Protein AF-A0A8C1XW50-F1 (afdb_monomer)

pLDDT: mean 76.59, std 20.69, range [32.38, 96.94]

Solvent-accessible surface area (backbone atoms only — not comparable to full-atom values): 8092 Å² total; per-residue (Å²): 140,74,87,74,68,65,67,62,57,67,72,53,72,80,63,79,88,79,88,82,85,75,95,67,89,80,79,76,87,82,66,62,72,71,40,58,53,47,47,50,66,76,40,55,90,42,44,47,99,87,72,48,78,65,80,86,59,83,86,51,94,47,66,69,61,20,49,54,51,42,53,49,54,52,51,51,53,52,50,59,47,65,48,76,76,77,78,80,48,73,67,56,52,52,53,52,50,52,56,49,52,52,52,51,53,52,52,50,51,52,51,50,52,55,50,51,56,53,55,74,65,58,77,83,88,126

Nearest PDB structures (foldseek):
  7nql-assembly1_BL  TM=5.473E-01  e=1.065E-07  Homo sapiens
  8any-assembly1_p  TM=6.895E-01  e=2.729E-05  Homo sapiens
  4v1a-assembly1_u  TM=6.391E-01  e=1.504E-04  Sus scrofa
  7l20-assembly1_p  TM=6.662E-01  e=1.999E-04  Homo sapiens
  6gaw-assembly1_Bu  TM=6.290E-01  e=2.474E-04  Sus scrofa

Foldseek 3Di:
DDPPPPVVVVVPVVPDDDDDDDDDVPPPPPDPPQLLVLLCVVQVVQADPVRDGDDFADPDPDPVVRVVVSVVVVVVSSVVSVPPDPDDDPVRVVVVVVVVVVVVVVVVVVVVVVVVVVVVPDDDDD

Radius of gyration: 28.25 Å; Cα contacts (8 Å, |Δi|>4): 35; chains: 1; bounding box: 63×64×74 Å

Secondary structure (DSSP, 8-state):
--TTTTHHHHTSTTS---------------S-HHHHHHHHHHTGGGB-TTSPBP----S-S-HHHHHHHHHHHHHHHHHHHHSPPPPPPHHHHHHHHHHHHHHHHHHHHHHHHHHHHHHHTPPP--

Organism: Cyprinus carpio (NCBI:txid7962)

InterPro domains:
  IPR052104 Mitochondrial Release Factor mL62 [PTHR11075] (39-126)

Structure (mmCIF, N/CA/C/O backbone):
data_AF-A0A8C1XW50-F1
#
_entry.id   AF-A0A8C1XW50-F1
#
loop_
_atom_site.group_PDB
_atom_site.id
_atom_site.type_symbol
_atom_site.label_atom_id
_atom_site.label_alt_id
_atom_site.label_comp_id
_atom_site.label_asym_id
_atom_site.label_entity_id
_atom_site.label_seq_id
_atom_site.pdbx_PDB_ins_code
_atom_site.Cartn_x
_atom_site.Cartn_y
_atom_site.Cartn_z
_atom_site.occupancy
_atom_site.B_iso_or_equiv
_atom_site.auth_seq_id
_atom_site.auth_comp_id
_atom_site.auth_asym_id
_atom_site.auth_atom_id
_atom_site.pdbx_PDB_model_num
ATOM 1 N N . MET A 1 1 ? -22.396 34.422 -34.659 1.00 45.03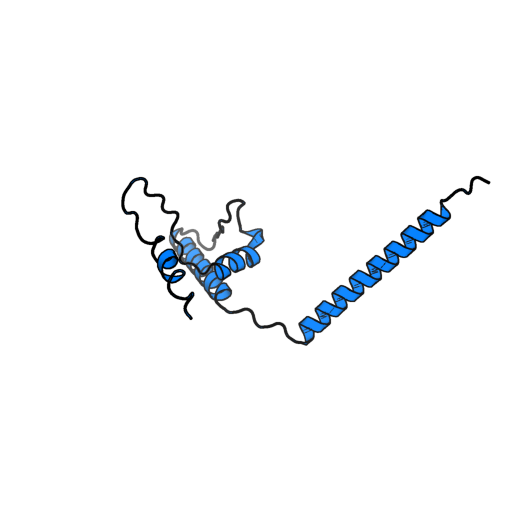 1 MET A N 1
ATOM 2 C CA . MET A 1 1 ? -23.056 35.204 -33.592 1.00 45.03 1 MET A CA 1
ATOM 3 C C . MET A 1 1 ? -24.523 34.793 -33.601 1.00 45.03 1 MET A C 1
ATOM 5 O O . MET A 1 1 ? -25.199 35.118 -34.558 1.00 45.03 1 MET A O 1
ATOM 9 N N . ASP A 1 2 ? -25.069 33.960 -32.725 1.00 41.12 2 ASP A N 1
ATOM 10 C CA . ASP A 1 2 ? -24.586 33.365 -31.482 1.00 41.12 2 ASP A CA 1
ATOM 11 C C . ASP A 1 2 ? -25.156 31.941 -31.366 1.00 41.12 2 ASP A C 1
ATOM 13 O O . ASP A 1 2 ? -26.332 31.748 -31.065 1.00 41.12 2 ASP A O 1
ATOM 17 N N . SER A 1 3 ? -24.294 30.934 -31.527 1.00 42.16 3 SER A N 1
ATOM 18 C CA . SER A 1 3 ? -24.571 29.523 -31.206 1.00 42.16 3 SER A CA 1
ATOM 19 C C . SER A 1 3 ? -24.627 29.255 -29.692 1.00 42.16 3 SER A C 1
ATOM 21 O O . SER A 1 3 ? -24.610 28.114 -29.256 1.00 42.16 3 SER A O 1
ATOM 23 N N . ARG A 1 4 ? -24.705 30.306 -28.867 1.00 54.53 4 ARG A N 1
ATOM 24 C CA . ARG A 1 4 ? -24.589 30.240 -27.402 1.00 54.53 4 ARG A CA 1
ATOM 25 C C . ARG A 1 4 ? -25.926 30.148 -26.659 1.00 54.53 4 ARG A C 1
ATOM 27 O O . ARG A 1 4 ? -25.948 30.215 -25.435 1.00 54.53 4 ARG A O 1
ATOM 34 N N . ARG A 1 5 ? -27.058 30.003 -27.366 1.00 47.97 5 ARG A N 1
ATOM 35 C CA . ARG A 1 5 ? -28.402 29.980 -26.743 1.00 47.97 5 ARG A CA 1
ATOM 36 C C . ARG A 1 5 ? -29.112 28.621 -26.770 1.00 47.97 5 ARG A C 1
ATOM 38 O O . ARG A 1 5 ? -30.074 28.451 -26.024 1.00 47.97 5 ARG A O 1
ATOM 45 N N . SER A 1 6 ? -28.647 27.655 -27.568 1.00 46.56 6 SER A N 1
ATOM 46 C CA . SER A 1 6 ? -29.174 26.278 -27.568 1.00 46.56 6 SER A CA 1
ATOM 47 C C . SER A 1 6 ? -28.498 25.386 -26.524 1.00 46.56 6 SER A C 1
ATOM 49 O O . SER A 1 6 ? -29.179 24.582 -25.898 1.00 46.56 6 SER A O 1
ATOM 51 N N . GLU A 1 7 ? -27.212 25.600 -26.232 1.00 48.91 7 GLU A N 1
ATOM 52 C CA . GLU A 1 7 ? -26.465 24.820 -25.226 1.00 48.91 7 GLU A CA 1
ATOM 53 C C . GLU A 1 7 ? -26.976 25.049 -23.787 1.00 48.91 7 GLU A C 1
ATOM 55 O O . GLU A 1 7 ? -26.865 24.184 -22.922 1.00 48.91 7 GLU A O 1
ATOM 60 N N . ALA A 1 8 ? -27.637 26.183 -23.529 1.00 52.38 8 ALA A N 1
ATOM 61 C CA . ALA A 1 8 ? -28.210 26.496 -22.219 1.00 52.38 8 ALA A CA 1
ATOM 62 C C . ALA A 1 8 ? -29.569 25.814 -21.943 1.00 52.38 8 ALA A C 1
ATOM 64 O O . ALA A 1 8 ? -30.009 25.791 -20.793 1.00 52.38 8 ALA A O 1
ATOM 65 N N . ARG A 1 9 ? -30.249 25.250 -22.957 1.00 46.06 9 ARG A N 1
ATOM 66 C CA . ARG A 1 9 ? -31.542 24.553 -22.770 1.00 46.06 9 ARG A CA 1
ATOM 67 C C . ARG A 1 9 ? -31.392 23.060 -22.467 1.00 46.06 9 ARG A C 1
ATOM 69 O O . ARG A 1 9 ? -32.252 22.516 -21.777 1.00 46.06 9 ARG A O 1
ATOM 76 N N . ASP A 1 10 ? -30.279 22.443 -22.855 1.00 49.34 10 ASP A N 1
ATOM 77 C CA . ASP A 1 10 ? -29.957 21.057 -22.475 1.00 49.34 10 ASP A CA 1
ATOM 78 C C . ASP A 1 10 ? -29.336 20.959 -21.070 1.00 49.34 10 ASP A C 1
ATOM 80 O O . ASP A 1 10 ? -29.433 19.928 -20.409 1.00 49.34 10 ASP A O 1
ATOM 84 N N . SER A 1 11 ? -28.826 22.074 -20.538 1.00 45.91 11 SER A N 1
ATOM 85 C CA . SER A 1 11 ? -28.325 22.189 -19.159 1.00 45.91 11 SER A CA 1
ATOM 86 C C . SER A 1 11 ? -29.433 22.162 -18.081 1.00 45.91 11 SER A C 1
ATOM 88 O O . SER A 1 11 ? -29.169 21.942 -16.899 1.00 45.91 11 SER A O 1
ATOM 90 N N . LEU A 1 12 ? -30.706 22.336 -18.463 1.00 50.84 12 LEU A N 1
ATOM 91 C CA . LEU A 1 12 ? -31.832 22.455 -17.521 1.00 50.84 12 LEU A CA 1
ATOM 92 C C . LEU A 1 12 ? -32.908 21.363 -17.646 1.00 50.84 12 LEU A C 1
ATOM 94 O O . LEU A 1 12 ? -33.781 21.303 -16.787 1.00 50.84 12 LEU A O 1
ATOM 98 N N . LYS A 1 13 ? -32.817 20.442 -18.619 1.00 45.75 13 LYS A N 1
ATOM 99 C CA . LYS A 1 13 ? -33.729 19.279 -18.739 1.00 45.75 13 LYS A CA 1
ATOM 100 C C . LYS A 1 13 ? -33.325 18.044 -17.924 1.00 45.75 13 LYS A C 1
ATOM 102 O O . LYS A 1 13 ? -34.081 17.083 -17.870 1.00 45.75 13 LYS A O 1
ATOM 107 N N . SER A 1 14 ? -32.176 18.076 -17.251 1.00 45.31 14 SER A N 1
ATOM 108 C CA . SER A 1 14 ? -31.800 17.056 -16.255 1.00 45.31 14 SER A CA 1
ATOM 109 C C . SER A 1 14 ? -32.350 17.373 -14.852 1.00 45.31 14 SER A C 1
ATOM 111 O O . SER A 1 14 ? -32.360 16.531 -13.956 1.00 45.31 14 SER A O 1
ATOM 113 N N . LYS A 1 15 ? -32.869 18.591 -14.643 1.00 51.41 15 LYS A N 1
ATOM 114 C CA . LYS A 1 15 ? -33.518 18.971 -13.389 1.00 51.41 15 LYS A CA 1
ATOM 115 C C . LYS A 1 15 ? -35.004 18.629 -13.454 1.00 51.41 15 LYS A C 1
ATOM 117 O O . LYS A 1 15 ? -35.755 19.236 -14.207 1.00 51.41 15 LYS A O 1
ATOM 122 N N . CYS A 1 16 ? -35.386 17.709 -12.577 1.00 38.50 16 CYS A N 1
ATOM 123 C CA . CYS A 1 16 ? -36.744 17.467 -12.103 1.00 38.50 16 CYS A CA 1
ATOM 124 C C . CYS A 1 16 ? -37.678 16.724 -13.066 1.00 38.50 16 CYS A C 1
ATOM 126 O O . CYS A 1 16 ? -38.474 17.327 -13.776 1.00 38.50 16 CYS A O 1
ATOM 128 N N . ASN A 1 17 ? -37.713 15.398 -12.919 1.00 37.59 17 ASN A N 1
ATOM 129 C CA . ASN A 1 17 ? -39.005 14.739 -12.762 1.00 37.59 17 ASN A CA 1
ATOM 130 C C . ASN A 1 17 ? -39.073 14.115 -11.368 1.00 37.59 17 ASN A C 1
ATOM 132 O O . ASN A 1 17 ? -38.298 13.233 -11.001 1.00 37.59 17 ASN A O 1
ATOM 136 N N . LEU A 1 18 ? -39.968 14.698 -10.582 1.00 46.09 18 LEU A N 1
ATOM 137 C CA . LEU A 1 18 ? -40.291 14.387 -9.205 1.00 46.09 18 LEU A CA 1
ATOM 138 C C . LEU A 1 18 ? -41.249 13.180 -9.174 1.00 46.09 18 LEU A C 1
ATOM 140 O O . LEU A 1 18 ? -42.123 13.072 -10.027 1.00 46.09 18 LEU A O 1
ATOM 144 N N . PHE A 1 19 ? -41.122 12.361 -8.126 1.00 39.69 19 PHE A N 1
ATOM 145 C CA . PHE A 1 19 ? -42.087 11.359 -7.643 1.00 39.69 19 PHE A CA 1
ATOM 146 C C . PHE A 1 19 ? -42.326 10.115 -8.516 1.00 39.69 19 PHE A C 1
ATOM 148 O O . PHE A 1 19 ? -43.225 10.052 -9.344 1.00 39.69 19 PHE A O 1
ATOM 155 N N . SER A 1 20 ? -41.703 8.993 -8.160 1.00 37.12 20 SER A N 1
ATOM 156 C CA . SER A 1 20 ? -42.161 8.136 -7.055 1.00 37.12 20 SER A CA 1
ATOM 157 C C . SER A 1 20 ? -41.517 6.746 -7.136 1.00 37.12 20 SER A C 1
ATOM 159 O O . SER A 1 20 ? -41.226 6.228 -8.208 1.00 37.12 20 SER A O 1
ATOM 161 N N . THR A 1 21 ? -41.394 6.133 -5.960 1.00 37.62 21 THR A N 1
ATOM 162 C CA . THR A 1 21 ? -41.175 4.703 -5.689 1.00 37.62 21 THR A CA 1
ATOM 163 C C . THR A 1 21 ? -39.738 4.181 -5.541 1.00 37.62 21 THR A C 1
ATOM 165 O O . THR A 1 21 ? -38.855 4.308 -6.380 1.00 37.62 21 THR A O 1
ATOM 168 N N . SER A 1 22 ? -39.579 3.520 -4.394 1.00 32.38 22 SER A N 1
ATOM 169 C CA . SER A 1 22 ? -38.417 2.823 -3.851 1.00 32.38 22 SER A CA 1
ATOM 170 C C . SER A 1 22 ? -37.237 3.706 -3.437 1.00 32.38 22 SER A C 1
ATOM 172 O O . SER A 1 22 ? -36.348 4.081 -4.194 1.00 32.38 22 SER A O 1
ATOM 174 N N . TYR A 1 23 ? -37.237 3.992 -2.139 1.00 43.34 23 TYR A N 1
ATOM 175 C CA . TYR A 1 23 ? -36.053 4.247 -1.339 1.00 43.34 23 TYR A CA 1
ATOM 176 C C . TYR A 1 23 ? -34.963 3.223 -1.710 1.00 43.34 23 TYR A C 1
ATOM 178 O O . TYR A 1 23 ? -34.999 2.074 -1.279 1.00 43.34 23 TYR A O 1
ATOM 186 N N . ASN A 1 24 ? -34.004 3.617 -2.542 1.00 41.03 24 ASN A N 1
ATOM 187 C CA . ASN A 1 24 ? -32.762 2.881 -2.724 1.00 41.03 24 ASN A CA 1
ATOM 188 C C . ASN A 1 24 ? -31.648 3.840 -2.330 1.00 41.03 24 ASN A C 1
ATOM 190 O O . ASN A 1 24 ? -31.279 4.750 -3.070 1.00 41.03 24 ASN A O 1
ATOM 194 N N . SER A 1 25 ? -31.182 3.669 -1.098 1.00 33.69 25 SER A N 1
ATOM 195 C CA . SER A 1 25 ? -30.235 4.520 -0.374 1.00 33.69 25 SER A CA 1
ATOM 196 C C . SER A 1 25 ? -28.805 4.477 -0.958 1.00 33.69 25 SER A C 1
ATOM 198 O O . SER A 1 25 ? -27.820 4.526 -0.234 1.00 33.69 25 SER A O 1
ATOM 200 N N . LYS A 1 26 ? -28.660 4.364 -2.286 1.00 37.09 26 LYS A N 1
ATOM 201 C CA . LYS A 1 26 ? -27.367 4.293 -2.991 1.00 37.09 26 LYS A CA 1
ATOM 202 C C . LYS A 1 26 ? -26.823 5.658 -3.421 1.00 37.09 26 LYS A C 1
ATOM 204 O O . LYS A 1 26 ? -25.792 5.727 -4.081 1.00 37.09 26 LYS A O 1
ATOM 209 N N . HIS A 1 27 ? -27.471 6.748 -3.018 1.00 36.34 27 HIS A N 1
ATOM 210 C CA . HIS A 1 27 ? -26.953 8.104 -3.186 1.00 36.34 27 HIS A CA 1
ATOM 211 C C . HIS A 1 27 ? -26.497 8.694 -1.852 1.00 36.34 27 HIS A C 1
ATOM 213 O O . HIS A 1 27 ? -27.023 9.693 -1.379 1.00 36.34 27 HIS A O 1
ATOM 219 N N . VAL A 1 28 ? -25.447 8.104 -1.283 1.00 43.88 28 VAL A N 1
ATOM 220 C CA . VAL A 1 28 ? -24.507 8.859 -0.446 1.00 43.88 28 VAL A CA 1
ATOM 221 C C . VAL A 1 28 ? -23.268 9.116 -1.299 1.00 43.88 28 VAL A C 1
ATOM 223 O O . VAL A 1 28 ? -22.201 8.553 -1.086 1.00 43.88 28 VAL A O 1
ATOM 226 N N . CYS A 1 29 ? -23.414 9.942 -2.337 1.00 37.06 29 CYS A N 1
ATOM 227 C CA . CYS A 1 29 ? -22.250 10.513 -3.006 1.00 37.06 29 CYS A CA 1
ATOM 228 C C . CYS A 1 29 ? -21.801 11.728 -2.189 1.00 37.06 29 CYS A C 1
ATOM 230 O O . CYS A 1 29 ? -22.159 12.854 -2.511 1.00 37.06 29 CYS A O 1
ATOM 232 N N . ASN A 1 30 ? -21.079 11.486 -1.094 1.00 46.94 30 ASN A N 1
ATOM 233 C CA . ASN A 1 30 ? -20.277 12.503 -0.409 1.00 46.94 30 ASN A CA 1
ATOM 234 C C . ASN A 1 30 ? -19.093 11.847 0.311 1.00 46.94 30 ASN A C 1
ATOM 236 O O . ASN A 1 30 ? -18.963 11.842 1.528 1.00 46.94 30 ASN A O 1
ATOM 240 N N . MET A 1 31 ? -18.209 11.271 -0.491 1.00 46.81 31 MET A N 1
ATOM 241 C CA . MET A 1 31 ? -16.819 11.022 -0.139 1.00 46.81 31 MET A CA 1
ATOM 242 C C . MET A 1 31 ? -16.073 11.210 -1.454 1.00 46.81 31 MET A C 1
ATOM 244 O O . MET A 1 31 ? -16.369 10.518 -2.423 1.00 46.81 31 MET A O 1
ATOM 248 N N . HIS A 1 32 ? -15.223 12.237 -1.537 1.00 53.56 32 HIS A N 1
ATOM 249 C CA . HIS A 1 32 ? -14.462 12.591 -2.738 1.00 53.56 32 HIS A CA 1
ATOM 250 C C . HIS A 1 32 ? -13.988 11.328 -3.477 1.00 53.56 32 HIS A C 1
ATOM 252 O O . HIS A 1 32 ? -13.238 10.539 -2.903 1.00 53.56 32 HIS A O 1
ATOM 258 N N . CYS A 1 33 ? -14.423 11.140 -4.729 1.00 56.91 33 CYS A N 1
ATOM 259 C CA . CYS A 1 33 ? -14.180 9.927 -5.524 1.00 56.91 33 CYS A CA 1
ATOM 260 C C . CYS A 1 33 ? -12.698 9.497 -5.515 1.00 56.91 33 CYS A C 1
ATOM 262 O O . CYS A 1 33 ? -12.390 8.314 -5.407 1.00 56.91 33 CYS A O 1
ATOM 264 N N . SER A 1 34 ? -11.776 10.465 -5.520 1.00 67.56 34 SER A N 1
ATOM 265 C CA . SER A 1 34 ? -10.326 10.232 -5.471 1.00 67.56 34 SER A CA 1
ATOM 266 C C . SER A 1 34 ? -9.835 9.627 -4.148 1.00 67.56 34 SER A C 1
ATOM 268 O O . SER A 1 34 ? -8.850 8.894 -4.122 1.00 67.56 34 SER A O 1
ATOM 270 N N . ARG A 1 35 ? -10.504 9.929 -3.031 1.00 74.81 35 ARG A N 1
ATOM 271 C CA . ARG A 1 35 ? -10.074 9.541 -1.680 1.00 74.81 35 ARG A CA 1
ATOM 272 C C . ARG A 1 35 ? -10.463 8.103 -1.349 1.00 74.81 35 ARG A C 1
ATOM 274 O O . ARG A 1 35 ? -9.678 7.379 -0.747 1.00 74.81 35 ARG A O 1
ATOM 281 N N . HIS A 1 36 ? -11.645 7.678 -1.795 1.00 76.94 36 HIS A N 1
ATOM 282 C CA . HIS A 1 36 ? -12.086 6.288 -1.678 1.00 76.94 36 HIS A CA 1
ATOM 283 C C . HIS A 1 36 ? -11.180 5.347 -2.482 1.00 76.94 36 HIS A C 1
ATOM 285 O O . HIS A 1 36 ? -10.711 4.340 -1.956 1.00 76.94 36 HIS A O 1
ATOM 291 N N . GLU A 1 37 ? -10.853 5.719 -3.723 1.00 78.12 37 GLU A N 1
ATOM 292 C CA . GLU A 1 37 ? -9.942 4.932 -4.552 1.00 78.12 37 GLU A CA 1
ATOM 293 C C . GLU A 1 37 ? -8.553 4.812 -3.908 1.00 78.12 37 GLU A C 1
ATOM 295 O O . GLU A 1 37 ? -8.001 3.714 -3.823 1.00 78.12 37 GLU A O 1
ATOM 300 N N . TYR A 1 38 ? -8.017 5.916 -3.378 1.00 82.56 38 TYR A N 1
ATOM 301 C CA . TYR A 1 38 ? -6.747 5.906 -2.658 1.00 82.56 38 TYR A CA 1
ATOM 302 C C . TYR A 1 38 ? -6.777 4.970 -1.441 1.00 82.56 38 TYR A C 1
ATOM 304 O O . TYR A 1 38 ? -5.876 4.146 -1.280 1.00 82.56 38 TYR A O 1
ATOM 312 N N . LEU A 1 39 ? -7.831 5.036 -0.621 1.00 83.69 39 LEU A N 1
ATOM 313 C CA . LEU A 1 39 ? -8.002 4.161 0.544 1.00 83.69 39 LEU A CA 1
ATOM 314 C C . LEU A 1 39 ? -7.997 2.680 0.153 1.00 83.69 39 LEU A C 1
ATOM 316 O O . LEU A 1 39 ? -7.288 1.886 0.778 1.00 83.69 39 LEU A O 1
ATOM 320 N N . CYS A 1 40 ? -8.724 2.315 -0.905 1.00 83.00 40 CYS A N 1
ATOM 321 C CA . CYS A 1 40 ? -8.742 0.951 -1.430 1.00 83.00 40 CYS A CA 1
ATOM 322 C C . CYS A 1 40 ? -7.378 0.527 -1.998 1.00 83.00 40 CYS A C 1
ATOM 324 O O . CYS A 1 40 ? -6.983 -0.630 -1.853 1.00 83.00 40 CYS A O 1
ATOM 326 N N . GLN A 1 41 ? -6.631 1.443 -2.623 1.00 82.94 41 GLN A N 1
ATOM 327 C CA . GLN A 1 41 ? -5.300 1.161 -3.164 1.00 82.94 41 GLN A CA 1
ATOM 328 C C . GLN A 1 41 ? -4.230 0.976 -2.080 1.00 82.94 41 GLN A C 1
ATOM 330 O O . GLN A 1 41 ? -3.347 0.134 -2.259 1.00 82.94 41 GLN A O 1
ATOM 335 N N . GLN A 1 42 ? -4.288 1.734 -0.982 1.00 84.94 42 GLN A N 1
ATOM 336 C CA . GLN A 1 42 ? -3.362 1.562 0.144 1.00 84.94 42 GLN A CA 1
ATOM 337 C C . GLN A 1 42 ? -3.687 0.294 0.945 1.00 84.94 42 GLN A C 1
ATOM 339 O O . GLN A 1 42 ? -2.787 -0.452 1.322 1.00 84.94 42 GLN A O 1
ATOM 344 N N . ASN A 1 43 ? -4.975 -0.009 1.137 1.00 85.06 43 ASN A N 1
ATOM 345 C CA . ASN A 1 43 ? -5.440 -1.104 1.993 1.00 85.06 43 ASN A CA 1
ATOM 346 C C . ASN A 1 43 ? -5.920 -2.341 1.216 1.00 85.06 43 ASN A C 1
ATOM 348 O O . ASN A 1 43 ? -6.858 -3.015 1.637 1.00 85.06 43 ASN A O 1
ATOM 352 N N . LYS A 1 44 ? -5.272 -2.687 0.096 1.00 82.69 44 LYS A N 1
ATOM 353 C CA . LYS A 1 44 ? -5.702 -3.786 -0.802 1.00 82.69 44 LYS A CA 1
ATOM 354 C C . LYS A 1 44 ? -5.911 -5.134 -0.109 1.00 82.69 44 LYS A C 1
ATOM 356 O O . LYS A 1 44 ? -6.725 -5.929 -0.561 1.00 82.69 44 LYS A O 1
ATOM 361 N N . THR A 1 45 ? -5.176 -5.408 0.965 1.00 86.56 45 THR A N 1
ATOM 362 C CA . THR A 1 45 ? -5.268 -6.668 1.718 1.00 86.56 45 THR A CA 1
ATOM 363 C C . THR A 1 45 ? -6.507 -6.758 2.607 1.00 86.56 45 THR A C 1
ATOM 365 O O . THR A 1 45 ? -6.902 -7.860 2.971 1.00 86.56 45 THR A O 1
ATOM 368 N N . ARG A 1 46 ? -7.120 -5.621 2.956 1.00 85.62 46 ARG A N 1
ATOM 369 C CA . ARG A 1 46 ? -8.265 -5.521 3.878 1.00 85.62 46 ARG A CA 1
ATOM 370 C C . ARG A 1 46 ? -9.596 -5.266 3.164 1.00 85.62 46 ARG A C 1
ATOM 372 O O . ARG A 1 46 ? -10.603 -5.024 3.823 1.00 85.62 46 ARG A O 1
ATOM 379 N N . VAL A 1 47 ? -9.597 -5.274 1.830 1.00 89.69 47 VAL A N 1
ATOM 380 C CA . VAL A 1 47 ? -10.771 -4.967 1.006 1.00 89.69 47 VAL A CA 1
ATOM 381 C C . VAL A 1 47 ? -11.409 -6.253 0.482 1.00 89.69 47 VAL A C 1
ATOM 383 O O . VAL A 1 47 ? -10.736 -7.120 -0.075 1.00 89.69 47 VAL A O 1
ATOM 386 N N . ASN A 1 48 ? -12.727 -6.359 0.637 1.00 87.69 48 ASN A N 1
ATOM 387 C CA . ASN A 1 48 ? -13.523 -7.466 0.111 1.00 87.69 48 ASN A CA 1
ATOM 388 C C . ASN A 1 48 ? -13.734 -7.374 -1.406 1.00 87.69 48 ASN A C 1
ATOM 390 O O . ASN A 1 48 ? -13.586 -6.319 -2.018 1.00 87.69 48 ASN A O 1
ATOM 394 N N . LYS A 1 49 ? -14.227 -8.462 -2.017 1.00 83.56 49 LYS A N 1
ATOM 395 C CA . LYS A 1 49 ? -14.655 -8.474 -3.434 1.00 83.56 49 LYS A CA 1
ATOM 396 C C . LYS A 1 49 ? -15.747 -7.441 -3.751 1.00 83.56 49 LYS A C 1
ATOM 398 O O . LYS A 1 49 ? -15.872 -7.033 -4.898 1.00 83.56 49 LYS A O 1
ATOM 403 N N . ALA A 1 50 ? -16.519 -7.030 -2.743 1.00 81.69 50 ALA A N 1
ATOM 404 C CA . ALA A 1 50 ? -17.550 -5.999 -2.847 1.00 81.69 50 ALA A CA 1
ATOM 405 C C . ALA A 1 50 ? -17.012 -4.559 -2.703 1.00 81.69 50 ALA A C 1
ATOM 407 O O . ALA A 1 50 ? -17.788 -3.617 -2.814 1.00 81.69 50 ALA A O 1
ATOM 408 N N . GLY A 1 51 ? -15.709 -4.370 -2.455 1.00 77.25 51 GLY A N 1
ATOM 409 C CA . GLY A 1 51 ? -15.114 -3.042 -2.254 1.00 77.25 51 GLY A CA 1
ATOM 410 C C . GLY A 1 51 ? -15.270 -2.480 -0.836 1.00 77.25 51 GLY A C 1
ATOM 411 O O . GLY A 1 51 ? -15.011 -1.302 -0.609 1.00 77.25 51 GLY A O 1
ATOM 412 N N . GLU A 1 52 ? -15.675 -3.306 0.127 1.00 84.25 52 GLU A N 1
ATOM 413 C CA . GLU A 1 52 ? -15.823 -2.917 1.534 1.00 84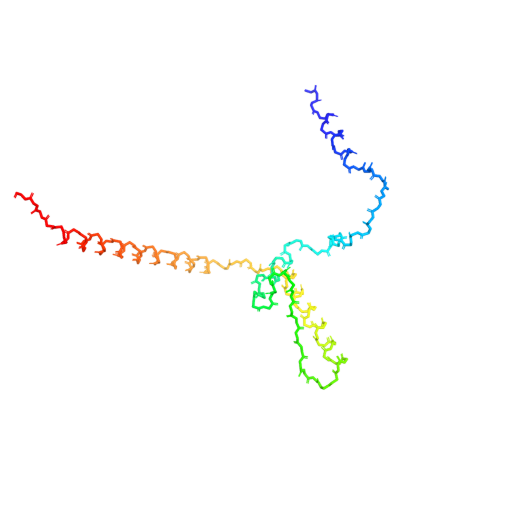.25 52 GLU A CA 1
ATOM 414 C C . GLU A 1 52 ? -14.494 -3.064 2.284 1.00 84.25 52 GLU A C 1
ATOM 416 O O . GLU A 1 52 ? -13.802 -4.073 2.129 1.00 84.25 52 GLU A O 1
ATOM 421 N N . LEU A 1 53 ? -14.148 -2.071 3.108 1.00 87.31 53 LEU A N 1
ATOM 422 C CA . LEU A 1 53 ? -12.965 -2.094 3.969 1.00 87.31 53 LEU A CA 1
ATOM 423 C C . LEU A 1 53 ? -13.297 -2.775 5.301 1.00 87.31 53 LEU A C 1
ATOM 425 O O . LEU A 1 53 ? -14.152 -2.294 6.043 1.00 87.31 53 LEU A O 1
ATOM 429 N N . ILE A 1 54 ? -12.586 -3.854 5.628 1.00 90.06 54 ILE A N 1
ATOM 430 C CA . ILE A 1 54 ? -12.701 -4.520 6.927 1.00 90.06 54 ILE A CA 1
ATOM 431 C C . ILE A 1 54 ? -11.651 -3.949 7.887 1.00 90.06 54 ILE A C 1
ATOM 433 O O . ILE A 1 54 ? -10.450 -3.985 7.612 1.00 90.06 54 ILE A O 1
ATOM 437 N N . VAL A 1 55 ? -12.105 -3.473 9.048 1.00 90.75 55 VAL A N 1
ATOM 438 C CA . VAL A 1 55 ? -11.250 -3.023 10.154 1.00 90.75 55 VAL A CA 1
ATOM 439 C C . VAL A 1 55 ? -11.617 -3.814 11.402 1.00 90.75 55 VAL A C 1
ATOM 441 O O . VAL A 1 55 ? -12.776 -3.824 11.809 1.00 90.75 55 VAL A O 1
ATOM 444 N N . THR A 1 56 ? -10.631 -4.475 12.002 1.00 90.88 56 THR A N 1
ATOM 445 C CA . THR A 1 56 ? -10.792 -5.239 13.243 1.00 90.88 56 THR A CA 1
ATOM 446 C C . THR A 1 56 ? -9.835 -4.730 14.322 1.00 90.88 56 THR A C 1
ATOM 448 O O . THR A 1 56 ? -8.728 -4.252 14.037 1.00 90.88 56 THR A O 1
ATOM 451 N N . SER A 1 57 ? -10.269 -4.812 15.579 1.00 92.50 57 SER A N 1
ATOM 452 C CA . SER A 1 57 ? -9.482 -4.464 16.760 1.00 92.50 57 SER A CA 1
ATOM 453 C C . SER A 1 57 ? -9.739 -5.471 17.882 1.00 92.50 57 SER A C 1
ATOM 455 O O . SER A 1 57 ? -10.880 -5.721 18.260 1.00 92.50 57 SER A O 1
ATOM 457 N N . ASP A 1 58 ? -8.655 -6.014 18.437 1.00 91.88 58 ASP A N 1
ATOM 458 C CA . ASP A 1 58 ? -8.688 -6.990 19.537 1.00 91.88 58 ASP A CA 1
ATOM 459 C C . ASP A 1 58 ? -7.842 -6.506 20.729 1.00 91.88 58 ASP A C 1
ATOM 461 O O . ASP A 1 58 ? -7.161 -7.278 21.401 1.00 91.88 58 ASP A O 1
ATOM 465 N N . ILE A 1 59 ? -7.836 -5.190 20.975 1.00 90.81 59 ILE A N 1
ATOM 466 C CA . ILE A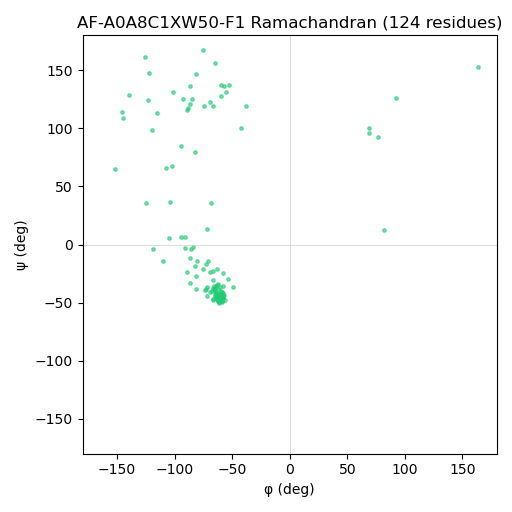 1 59 ? -6.986 -4.562 22.001 1.00 90.81 59 ILE A CA 1
ATOM 467 C C . ILE A 1 59 ? -7.496 -4.870 23.412 1.00 90.81 59 ILE A C 1
ATOM 469 O O . ILE A 1 59 ? -6.714 -5.070 24.343 1.00 90.81 59 ILE A O 1
ATOM 473 N N . SER A 1 60 ? -8.814 -4.889 23.596 1.00 92.56 60 SER A N 1
ATOM 474 C CA . SER A 1 60 ? -9.450 -5.109 24.889 1.00 92.56 60 SER A CA 1
ATOM 475 C C . SER A 1 60 ? -10.453 -6.256 24.836 1.00 92.56 60 SER A C 1
ATOM 477 O O . SER A 1 60 ? -10.972 -6.620 23.787 1.00 92.56 60 SER A O 1
ATOM 479 N N . ARG A 1 61 ? -10.794 -6.794 26.013 1.00 92.38 61 ARG A N 1
ATOM 480 C CA . ARG A 1 61 ? -11.949 -7.692 26.170 1.00 92.38 61 ARG A CA 1
ATOM 481 C C . ARG A 1 61 ? -13.287 -6.945 26.086 1.00 92.38 61 ARG A C 1
ATOM 483 O O . ARG A 1 61 ? -14.321 -7.580 25.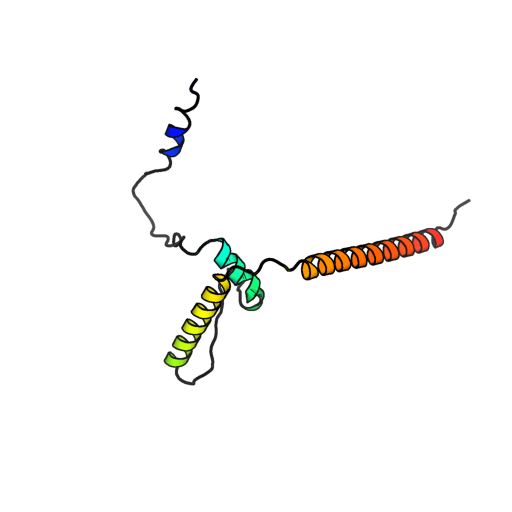928 1.00 92.38 61 ARG A O 1
ATOM 490 N N . SER A 1 62 ? -13.279 -5.615 26.231 1.00 94.12 62 SER A N 1
ATOM 491 C CA . SER A 1 62 ? -14.484 -4.787 26.129 1.00 94.12 62 SER A CA 1
ATOM 492 C C . SER A 1 62 ? -14.792 -4.429 24.677 1.00 94.12 62 SER A C 1
ATOM 494 O O . SER A 1 62 ? -13.973 -3.807 24.001 1.00 94.12 62 SER A O 1
ATOM 496 N N . GLN A 1 63 ? -16.015 -4.738 24.238 1.00 92.56 63 GLN A N 1
ATOM 497 C CA . GLN A 1 63 ? -16.506 -4.398 22.901 1.00 92.56 63 GLN A CA 1
ATOM 498 C C . GLN A 1 63 ? -16.517 -2.883 22.649 1.00 92.56 63 GLN A C 1
ATOM 500 O O . GLN A 1 63 ? -16.201 -2.449 21.547 1.00 92.56 63 GLN A O 1
ATOM 505 N N . GLN A 1 64 ? -16.842 -2.076 23.665 1.00 94.62 64 GLN A N 1
ATOM 506 C CA . GLN A 1 64 ? -16.910 -0.616 23.535 1.00 94.62 64 GLN A CA 1
ATOM 507 C C . GLN A 1 64 ? -15.535 -0.011 23.237 1.00 94.62 64 GLN A C 1
ATOM 509 O O . GLN A 1 64 ? -15.400 0.787 22.316 1.00 94.62 64 GLN A O 1
ATOM 514 N N . ARG A 1 65 ? -14.496 -0.464 23.947 1.00 93.75 65 ARG A N 1
ATOM 515 C CA . ARG A 1 65 ? -13.121 0.004 23.714 1.00 93.75 65 ARG A CA 1
ATOM 516 C C . ARG A 1 65 ? -12.606 -0.406 22.337 1.00 93.75 65 ARG A C 1
ATOM 518 O O . ARG A 1 65 ? -11.930 0.373 21.677 1.00 93.75 65 ARG A O 1
ATOM 525 N N . ASN A 1 66 ? -12.950 -1.612 21.889 1.00 93.94 66 ASN A N 1
ATOM 526 C CA . ASN A 1 66 ? -12.585 -2.075 2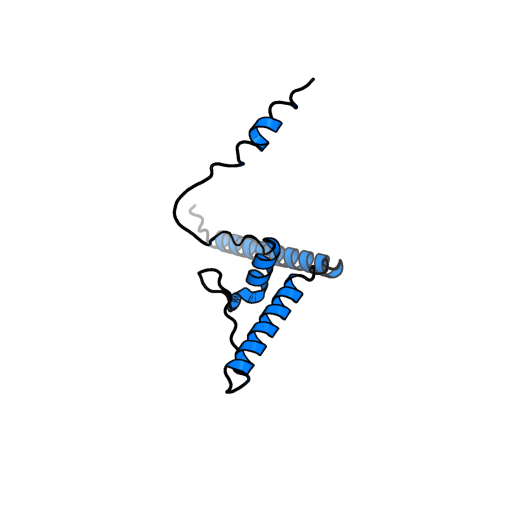0.550 1.00 93.94 66 ASN A CA 1
AT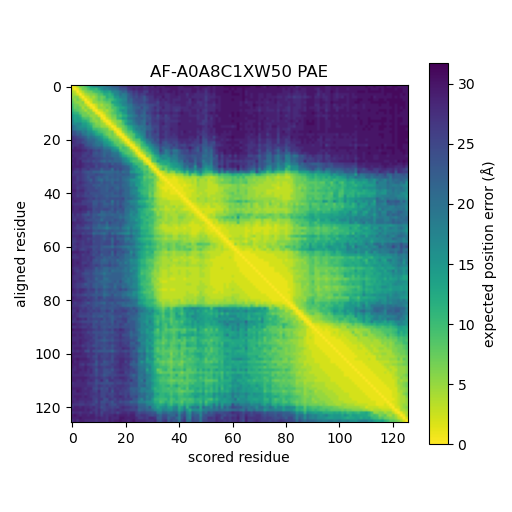OM 527 C C . ASN A 1 66 ? -13.309 -1.260 19.463 1.00 93.94 66 ASN A C 1
ATOM 529 O O . ASN A 1 66 ? -12.708 -0.925 18.442 1.00 93.94 66 ASN A O 1
ATOM 533 N N . LEU A 1 67 ? -14.570 -0.876 19.694 1.00 94.19 67 LEU A N 1
ATOM 534 C CA . LEU A 1 67 ? -15.311 -0.005 18.783 1.00 94.19 67 LEU A CA 1
ATOM 535 C C . LEU A 1 67 ? -14.656 1.377 18.659 1.00 94.19 67 LEU A C 1
ATOM 537 O O . LEU A 1 67 ? -14.436 1.839 17.542 1.00 94.19 67 LEU A O 1
ATOM 541 N N . GLU A 1 68 ? -14.320 2.012 19.783 1.00 95.31 68 GLU A N 1
ATOM 542 C CA . GLU A 1 68 ? -13.636 3.313 19.809 1.00 95.31 68 GLU A CA 1
ATOM 543 C C . GLU A 1 68 ? -12.302 3.264 19.054 1.00 95.31 68 GLU A C 1
ATOM 545 O O . GLU A 1 68 ? -12.029 4.122 18.216 1.00 95.31 68 GLU A O 1
ATOM 550 N N . ASP A 1 69 ? -11.515 2.208 19.267 1.00 95.94 69 ASP A N 1
ATOM 551 C CA . ASP A 1 69 ? -10.258 1.987 18.549 1.00 95.94 69 ASP A CA 1
ATOM 552 C C . ASP A 1 69 ? -10.466 1.808 17.034 1.00 95.94 69 ASP A C 1
ATOM 554 O O . ASP A 1 69 ? -9.735 2.376 16.221 1.00 95.94 69 ASP A O 1
ATOM 558 N N . CYS A 1 70 ? -11.498 1.070 16.617 1.00 94.75 70 CYS A N 1
ATOM 559 C CA . CYS A 1 70 ? -11.843 0.945 15.199 1.00 94.75 70 CYS A CA 1
ATOM 560 C C . CYS A 1 70 ? -12.208 2.297 14.573 1.00 94.75 70 CYS A C 1
ATOM 562 O O . CYS A 1 70 ? -11.773 2.591 13.459 1.00 94.75 70 CYS A O 1
ATOM 564 N N . LEU A 1 71 ? -12.982 3.128 15.274 1.00 94.19 71 LEU A N 1
ATOM 565 C CA . LEU A 1 71 ? -13.347 4.465 14.797 1.00 94.19 71 LEU A CA 1
ATOM 566 C C . LEU A 1 71 ? -12.124 5.379 14.682 1.00 94.19 71 LEU A C 1
ATOM 568 O O . LEU A 1 71 ? -11.998 6.122 13.703 1.00 94.19 71 LEU A O 1
ATOM 572 N N . GLN A 1 72 ? -11.205 5.286 15.642 1.00 95.00 72 GLN A N 1
ATOM 573 C CA . GLN A 1 72 ? -9.950 6.026 15.622 1.00 95.00 72 GLN A CA 1
ATOM 574 C C . GLN A 1 72 ? -9.093 5.620 14.415 1.00 95.00 72 GLN A C 1
ATOM 576 O O . GLN A 1 72 ? -8.712 6.477 13.618 1.00 95.00 72 GLN A O 1
ATOM 581 N N . LYS A 1 73 ? -8.908 4.314 14.188 1.00 93.25 73 LYS A N 1
ATOM 582 C CA . LYS A 1 73 ? -8.197 3.777 13.013 1.00 93.25 73 LYS A CA 1
ATOM 583 C C . LYS A 1 73 ? -8.810 4.237 11.693 1.00 93.25 73 LYS A C 1
ATOM 585 O O . LYS A 1 73 ? -8.092 4.588 10.760 1.00 93.25 73 LYS A O 1
ATOM 590 N N . ILE A 1 74 ? -10.141 4.227 11.589 1.00 91.62 74 ILE A N 1
ATOM 591 C CA . ILE A 1 74 ? -10.845 4.716 10.394 1.00 91.62 74 ILE A CA 1
ATOM 592 C C . ILE A 1 74 ? -10.559 6.206 10.177 1.00 91.62 74 ILE A C 1
ATOM 594 O O . ILE A 1 74 ? -10.267 6.615 9.053 1.00 91.62 74 ILE A O 1
ATOM 598 N N . SER A 1 75 ? -10.601 7.007 11.240 1.00 92.31 75 SER A N 1
ATOM 599 C CA . SER A 1 75 ? -10.338 8.448 11.175 1.00 92.31 75 SER A CA 1
ATOM 600 C C . SER A 1 75 ? -8.901 8.754 10.752 1.00 92.31 75 SER A C 1
ATOM 602 O O . SER A 1 75 ? -8.682 9.623 9.906 1.00 92.31 75 SER A O 1
ATOM 604 N N . GLU A 1 76 ? -7.928 8.008 11.272 1.00 90.94 76 GLU A N 1
ATOM 605 C CA . GLU A 1 76 ? -6.516 8.107 10.884 1.00 90.94 76 GLU A CA 1
ATOM 606 C C . GLU A 1 76 ? -6.324 7.766 9.407 1.00 90.94 76 GLU A C 1
ATOM 608 O O . GLU A 1 76 ? -5.800 8.590 8.660 1.00 90.94 76 GLU A O 1
ATOM 613 N N . MET A 1 77 ? -6.865 6.635 8.942 1.00 88.44 77 MET A N 1
ATOM 614 C CA . MET A 1 77 ? -6.795 6.252 7.527 1.00 88.44 77 MET A CA 1
ATOM 615 C C . MET A 1 77 ? -7.420 7.308 6.606 1.00 88.44 77 MET A C 1
ATOM 617 O O . MET A 1 77 ? -6.872 7.620 5.548 1.00 88.44 77 MET A O 1
ATOM 621 N N . ILE A 1 78 ? -8.563 7.886 6.988 1.00 87.12 78 ILE A N 1
ATOM 622 C CA . ILE A 1 78 ? -9.202 8.962 6.215 1.00 87.12 78 ILE A CA 1
ATOM 623 C C . ILE A 1 78 ? -8.333 10.222 6.212 1.00 87.12 78 ILE A C 1
ATOM 625 O O . ILE A 1 78 ? -8.259 10.909 5.189 1.00 87.12 78 ILE A O 1
ATOM 629 N N . THR A 1 79 ? -7.684 10.537 7.331 1.00 88.25 79 THR A N 1
ATOM 630 C CA . THR A 1 79 ? -6.800 11.700 7.458 1.00 88.25 79 THR A CA 1
ATOM 631 C C . THR A 1 79 ? -5.567 11.531 6.577 1.00 88.25 79 THR A C 1
ATOM 633 O O . THR A 1 79 ? -5.268 12.419 5.782 1.00 88.25 79 THR A O 1
ATOM 636 N N . GLU A 1 80 ? -4.924 10.366 6.617 1.00 85.62 80 GLU A N 1
ATOM 637 C CA . GLU A 1 80 ? -3.812 9.994 5.736 1.00 85.62 80 GLU A CA 1
ATOM 638 C C . GLU A 1 80 ? -4.209 10.043 4.259 1.00 85.62 80 GLU A C 1
ATOM 640 O O . GLU A 1 80 ? -3.484 10.583 3.432 1.00 85.62 80 GLU A O 1
ATOM 645 N N . ALA A 1 81 ? -5.393 9.534 3.914 1.00 84.50 81 ALA A N 1
ATOM 646 C CA . ALA A 1 81 ? -5.910 9.599 2.550 1.00 84.50 81 ALA A CA 1
ATOM 647 C C . ALA A 1 81 ? -6.282 11.017 2.102 1.00 84.50 81 ALA A C 1
ATOM 649 O O . ALA A 1 81 ? -6.360 11.298 0.905 1.00 84.50 81 ALA A O 1
ATOM 650 N N . SER A 1 82 ? -6.568 11.906 3.053 1.00 83.31 82 SER A N 1
ATOM 651 C CA . SER A 1 82 ? -6.853 13.313 2.780 1.00 83.31 82 SER A CA 1
ATOM 652 C C . SER A 1 82 ? -5.578 14.129 2.594 1.00 83.31 82 SER A C 1
ATOM 654 O O . SER A 1 82 ? -5.620 15.133 1.883 1.00 83.31 82 SER A O 1
ATOM 656 N N . GLN A 1 83 ? -4.467 13.713 3.205 1.00 80.88 83 GLN A N 1
ATOM 657 C CA . GLN A 1 83 ? -3.165 14.325 2.981 1.00 80.88 83 GLN A CA 1
ATOM 658 C C . GLN A 1 83 ? -2.732 14.043 1.540 1.00 80.88 83 GLN A C 1
ATOM 660 O O . GLN A 1 83 ? -2.625 12.895 1.107 1.00 80.88 83 GLN A O 1
ATOM 665 N N . GLN A 1 84 ? -2.531 15.109 0.762 1.00 65.38 84 GLN A N 1
ATOM 666 C CA . GLN A 1 84 ? -2.032 14.984 -0.602 1.00 65.38 84 GLN A CA 1
ATOM 667 C C . GLN A 1 84 ? -0.669 14.301 -0.567 1.00 65.38 84 GLN A C 1
ATOM 669 O O . GLN A 1 84 ? 0.229 14.720 0.165 1.00 65.38 84 GLN A O 1
ATOM 674 N N . LYS A 1 85 ? -0.529 13.236 -1.360 1.00 66.94 85 LYS A N 1
ATOM 675 C CA . LYS A 1 85 ? 0.743 12.540 -1.501 1.00 66.94 85 LYS A CA 1
ATOM 676 C C . LYS A 1 85 ? 1.802 13.560 -1.940 1.00 66.94 85 LYS A C 1
ATOM 678 O O . LYS A 1 85 ? 1.534 14.290 -2.895 1.00 66.94 85 LYS A O 1
ATOM 683 N N . PRO A 1 86 ? 2.972 13.611 -1.282 1.00 69.50 86 PRO A N 1
ATOM 684 C CA . PRO A 1 86 ? 4.044 14.485 -1.725 1.00 69.50 86 PRO A CA 1
ATOM 685 C C . PRO A 1 86 ? 4.404 14.148 -3.172 1.00 69.50 86 PRO A C 1
ATOM 687 O O . PRO A 1 86 ? 4.475 12.969 -3.547 1.00 69.50 86 PRO A O 1
ATOM 690 N N . GLU A 1 87 ? 4.595 15.191 -3.976 1.00 73.88 87 GLU A N 1
ATOM 691 C CA . GLU A 1 87 ? 5.124 15.052 -5.328 1.00 73.88 87 GLU A CA 1
ATOM 692 C C . GLU A 1 87 ? 6.440 14.257 -5.267 1.00 73.88 87 GLU A C 1
ATOM 694 O O . GLU A 1 87 ? 7.233 14.450 -4.337 1.00 73.88 87 GLU A O 1
ATOM 699 N N . PRO A 1 88 ? 6.662 13.308 -6.194 1.00 75.50 88 PRO A N 1
ATOM 700 C CA . PRO A 1 88 ? 7.880 12.512 -6.195 1.00 75.50 88 PRO A CA 1
ATOM 701 C C . PRO A 1 88 ? 9.100 13.424 -6.338 1.00 75.50 88 PRO A C 1
ATOM 703 O O . PRO A 1 88 ? 9.104 14.337 -7.164 1.00 75.50 88 PRO A O 1
ATOM 706 N N . SER A 1 89 ? 10.142 13.150 -5.552 1.00 84.62 89 SER A N 1
ATOM 707 C CA . SER A 1 89 ? 11.403 13.880 -5.665 1.00 84.62 89 SER A CA 1
ATOM 708 C C . SER A 1 89 ? 12.060 13.623 -7.028 1.00 84.62 89 SER A C 1
ATOM 710 O O . SER A 1 89 ? 11.823 12.595 -7.672 1.00 84.62 89 SER A O 1
ATOM 712 N N . GLU A 1 90 ? 12.917 14.539 -7.479 1.00 84.69 90 GLU A N 1
ATOM 713 C CA . GLU A 1 90 ? 13.670 14.369 -8.731 1.00 84.69 90 GLU A CA 1
ATOM 714 C C . GLU A 1 90 ? 14.521 13.084 -8.706 1.00 84.69 90 GLU A C 1
ATOM 716 O O . GLU A 1 90 ? 14.610 12.353 -9.698 1.00 84.69 90 GLU A O 1
ATOM 721 N N . GLU A 1 91 ? 15.062 12.735 -7.538 1.00 85.88 91 GLU A N 1
ATOM 722 C CA . GLU A 1 91 ? 15.788 11.485 -7.302 1.00 85.88 91 GLU A CA 1
ATOM 723 C C . GLU A 1 91 ? 14.892 10.252 -7.511 1.00 85.88 91 GLU A C 1
ATOM 725 O O . GLU A 1 91 ? 15.273 9.308 -8.204 1.00 85.88 91 GLU A O 1
ATOM 730 N N . ASP A 1 92 ? 13.657 10.263 -7.007 1.00 83.44 92 ASP A N 1
ATOM 731 C CA . ASP A 1 92 ? 12.717 9.150 -7.189 1.00 83.44 92 ASP A CA 1
ATOM 732 C C . ASP A 1 92 ? 12.338 8.936 -8.661 1.00 83.44 92 ASP A C 1
ATOM 734 O O . ASP A 1 92 ? 12.162 7.796 -9.119 1.00 83.44 92 ASP A O 1
ATOM 738 N N . ILE A 1 93 ? 12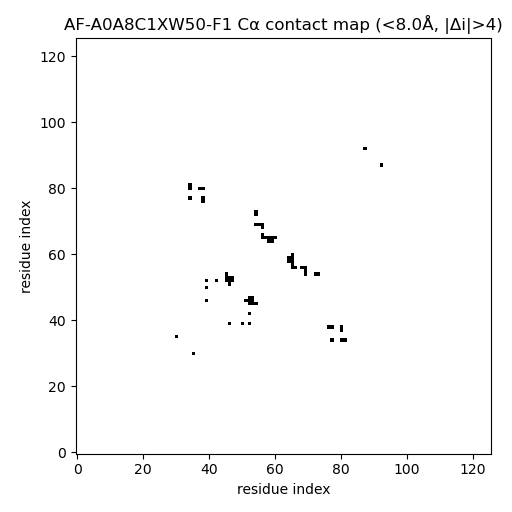.223 10.027 -9.422 1.00 86.94 93 ILE A N 1
ATOM 739 C CA . ILE A 1 93 ? 11.925 9.989 -10.857 1.00 86.94 93 ILE A CA 1
ATOM 740 C C . ILE A 1 93 ? 13.095 9.357 -11.617 1.00 86.94 93 ILE A C 1
ATOM 742 O O . ILE A 1 93 ? 12.883 8.439 -12.420 1.00 86.94 93 ILE A O 1
ATOM 746 N N . THR A 1 94 ? 14.328 9.785 -11.333 1.00 89.75 94 THR A N 1
ATOM 747 C CA . THR A 1 94 ? 15.529 9.234 -11.984 1.00 89.75 94 THR A CA 1
ATOM 748 C C . THR A 1 94 ? 15.737 7.759 -11.635 1.00 89.75 94 THR A C 1
ATOM 750 O O . THR A 1 94 ? 15.963 6.934 -12.526 1.00 89.75 94 THR A O 1
ATOM 753 N N . LEU A 1 95 ? 15.540 7.372 -10.371 1.00 92.44 95 LEU A N 1
ATOM 754 C CA . LEU A 1 95 ? 15.582 5.973 -9.938 1.00 92.44 95 LEU A CA 1
ATOM 755 C C . LEU A 1 95 ? 14.538 5.118 -10.662 1.00 92.44 95 LEU A C 1
ATOM 757 O O . LEU A 1 95 ? 14.820 3.981 -11.064 1.00 92.44 95 LEU A O 1
ATOM 761 N N . ARG A 1 96 ? 13.321 5.640 -10.849 1.00 88.62 96 ARG A N 1
ATOM 762 C CA . ARG A 1 96 ? 12.265 4.943 -11.592 1.00 88.62 96 ARG A CA 1
ATOM 763 C C . ARG A 1 96 ? 12.644 4.754 -13.062 1.00 88.62 96 ARG A C 1
ATOM 765 O O . ARG A 1 96 ? 12.427 3.656 -13.585 1.00 88.62 96 ARG A O 1
ATOM 772 N N . ALA A 1 97 ? 13.217 5.771 -13.704 1.00 92.75 97 ALA A N 1
ATOM 773 C CA . ALA A 1 97 ? 13.696 5.689 -15.083 1.00 92.75 97 ALA A CA 1
ATOM 774 C C . ALA A 1 97 ? 14.794 4.622 -15.224 1.00 92.75 97 ALA A C 1
ATOM 776 O O . ALA A 1 97 ? 14.655 3.695 -16.023 1.00 92.75 97 ALA A O 1
ATOM 777 N N . HIS A 1 98 ? 15.796 4.642 -14.343 1.00 94.38 98 HIS A N 1
ATOM 778 C CA . HIS A 1 98 ? 16.876 3.655 -14.329 1.00 94.38 98 HIS A CA 1
ATOM 779 C C . HIS A 1 98 ? 16.360 2.212 -14.147 1.00 94.38 98 HIS A C 1
ATOM 781 O O . HIS A 1 98 ? 16.786 1.279 -14.833 1.00 94.38 98 HIS A O 1
ATOM 787 N N . ARG A 1 99 ? 15.369 1.996 -13.266 1.00 95.31 99 ARG A N 1
ATOM 788 C CA . ARG A 1 99 ? 14.719 0.678 -13.101 1.00 95.31 99 ARG A CA 1
ATOM 789 C C . ARG A 1 99 ? 14.000 0.213 -14.371 1.00 95.31 99 ARG A C 1
ATOM 791 O O . ARG A 1 99 ? 13.923 -0.992 -14.626 1.00 95.31 99 ARG A O 1
ATOM 798 N N . LEU A 1 100 ? 13.426 1.132 -15.145 1.00 94.62 100 LEU A N 1
ATOM 799 C CA . LEU A 1 100 ? 12.761 0.813 -16.408 1.00 94.62 100 LEU A CA 1
ATOM 800 C C . LEU A 1 100 ? 13.779 0.437 -17.490 1.00 94.62 100 LEU A C 1
ATOM 802 O O . LEU A 1 100 ? 13.598 -0.578 -18.167 1.00 94.62 100 LEU A O 1
ATOM 806 N N . GLU A 1 101 ? 14.863 1.202 -17.600 1.00 96.06 101 GLU A N 1
ATOM 807 C CA . GLU A 1 101 ? 15.966 0.931 -18.524 1.00 96.06 101 GLU A CA 1
ATOM 808 C C . GLU A 1 101 ? 16.591 -0.436 -18.253 1.00 96.06 101 GLU A C 1
ATOM 810 O O . GLU A 1 101 ? 16.690 -1.259 -19.166 1.00 96.06 101 GLU A O 1
ATOM 815 N N . LYS A 1 102 ? 16.901 -0.737 -16.985 1.00 96.12 102 LYS A N 1
ATOM 816 C CA . LYS A 1 102 ? 17.447 -2.039 -16.581 1.00 96.12 102 LYS A CA 1
ATOM 817 C C . LYS A 1 102 ? 16.538 -3.199 -16.997 1.00 96.12 102 LYS A C 1
ATOM 819 O O . LYS A 1 102 ? 17.006 -4.147 -17.628 1.00 96.12 102 LYS A O 1
ATOM 824 N N . ARG A 1 103 ? 15.227 -3.102 -16.731 1.00 95.12 103 ARG A N 1
ATOM 825 C CA . ARG A 1 103 ? 14.251 -4.117 -17.174 1.00 95.12 103 ARG A CA 1
ATOM 826 C C . ARG A 1 103 ? 14.229 -4.275 -18.694 1.00 95.12 103 ARG A C 1
ATOM 828 O O . ARG A 1 103 ? 14.126 -5.396 -19.190 1.00 95.12 103 ARG A O 1
ATOM 835 N N . ASN A 1 104 ? 14.317 -3.180 -19.452 1.00 96.56 104 ASN A N 1
ATOM 836 C CA . ASN A 1 104 ? 14.329 -3.252 -20.914 1.00 96.56 104 ASN A CA 1
ATOM 837 C C . ASN A 1 104 ? 15.609 -3.919 -21.440 1.00 96.56 104 ASN A C 1
ATOM 839 O O . ASN A 1 104 ? 15.538 -4.748 -22.349 1.00 96.56 104 ASN A O 1
ATOM 843 N N . MET A 1 105 ? 16.758 -3.618 -20.835 1.00 96.69 105 MET A N 1
ATOM 844 C CA . MET A 1 105 ? 18.038 -4.240 -21.172 1.00 96.69 105 MET A CA 1
ATOM 845 C C . MET A 1 105 ? 18.025 -5.748 -20.912 1.00 96.69 105 MET A C 1
ATOM 847 O O . MET A 1 105 ? 18.400 -6.530 -21.789 1.00 96.69 105 MET A O 1
ATOM 851 N N . GLU A 1 106 ? 17.528 -6.174 -19.750 1.00 96.62 106 GLU A N 1
ATOM 852 C CA . GLU A 1 106 ? 17.374 -7.593 -19.406 1.00 96.62 106 GLU A CA 1
ATOM 853 C C . GLU A 1 106 ? 16.430 -8.310 -20.380 1.00 96.62 106 GLU A C 1
ATOM 855 O O . GLU A 1 106 ? 16.778 -9.363 -20.924 1.00 96.62 106 GLU A O 1
ATOM 860 N N . ARG A 1 107 ? 15.283 -7.695 -20.696 1.00 96.75 107 ARG A N 1
ATOM 861 C CA . ARG A 1 107 ? 14.328 -8.206 -21.690 1.00 96.75 107 ARG A CA 1
ATOM 862 C C . ARG A 1 107 ? 14.970 -8.372 -23.071 1.00 96.75 107 ARG A C 1
ATOM 864 O O . ARG A 1 107 ? 14.774 -9.400 -23.721 1.00 96.75 107 ARG A O 1
ATOM 871 N N . LEU A 1 108 ? 15.735 -7.384 -23.543 1.00 96.94 108 LEU A N 1
ATOM 872 C CA . LEU A 1 108 ? 16.426 -7.453 -24.837 1.00 96.94 108 LEU A CA 1
ATOM 873 C C . LEU A 1 108 ? 17.510 -8.534 -24.846 1.00 96.94 108 LEU A C 1
ATOM 875 O O . LEU A 1 108 ? 17.638 -9.250 -25.840 1.00 96.94 108 LEU A O 1
ATOM 879 N N . LYS A 1 109 ? 18.251 -8.696 -23.745 1.00 96.94 109 LYS A N 1
ATOM 880 C CA . LYS A 1 109 ? 19.251 -9.761 -23.594 1.00 96.94 109 LYS A CA 1
ATOM 881 C C . LYS A 1 109 ? 18.601 -11.141 -23.680 1.00 96.94 109 LYS A C 1
ATOM 883 O O . LYS A 1 109 ? 19.039 -11.961 -24.483 1.00 96.94 109 LYS A O 1
ATOM 888 N N . GLN A 1 110 ? 17.517 -11.370 -22.936 1.00 96.75 110 GLN A N 1
ATOM 889 C CA . GLN A 1 110 ? 16.747 -12.617 -23.008 1.00 96.75 110 GLN A CA 1
ATOM 890 C C . GLN A 1 110 ? 16.206 -12.867 -24.421 1.00 96.75 110 GLN A C 1
ATOM 892 O O . GLN A 1 110 ? 16.361 -13.964 -24.955 1.00 96.75 110 GL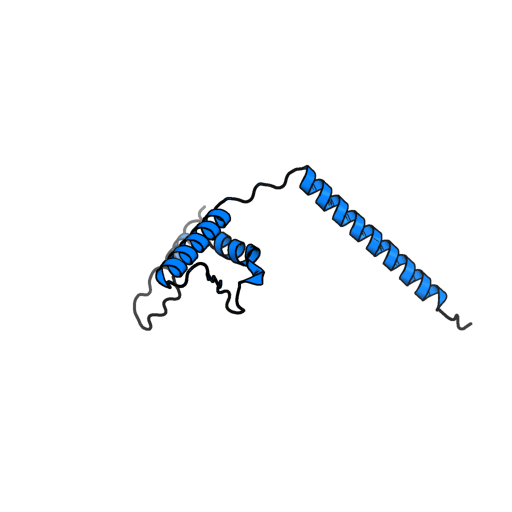N A O 1
ATOM 897 N N . LYS A 1 111 ? 15.650 -11.839 -25.081 1.00 96.88 111 LYS A N 1
ATOM 898 C CA . LYS A 1 111 ? 15.165 -11.944 -26.467 1.00 96.88 111 LYS A CA 1
ATOM 899 C C . LYS A 1 111 ? 16.275 -12.369 -27.434 1.00 96.88 111 LYS A C 1
ATOM 901 O O . LYS A 1 111 ? 16.039 -13.243 -28.265 1.00 96.88 111 LYS A O 1
ATOM 906 N N . LYS A 1 112 ? 17.471 -11.777 -27.322 1.00 96.62 112 LYS A N 1
ATOM 907 C CA . LYS A 1 112 ? 18.637 -12.129 -28.151 1.00 96.62 112 LYS A CA 1
ATOM 908 C C . LYS A 1 112 ? 19.086 -13.570 -27.912 1.00 96.62 112 LYS A C 1
ATOM 910 O O . LYS A 1 112 ? 19.266 -14.303 -28.878 1.00 96.62 112 LYS A O 1
ATOM 915 N N . LEU A 1 113 ? 19.197 -13.988 -26.649 1.00 96.38 113 LEU A N 1
ATOM 916 C CA . LEU A 1 113 ? 19.558 -15.364 -26.295 1.00 96.38 113 LEU A CA 1
ATOM 917 C C . LEU A 1 113 ? 18.552 -16.366 -26.869 1.00 96.38 113 LEU A C 1
ATOM 919 O O . LEU A 1 113 ? 18.942 -17.299 -27.561 1.00 96.38 113 LEU A O 1
ATOM 923 N N . HIS A 1 114 ? 17.252 -16.134 -26.674 1.00 96.31 114 HIS A N 1
ATOM 924 C CA . HIS A 1 114 ? 16.215 -17.006 -27.224 1.00 96.31 114 HIS A CA 1
ATOM 925 C C . HIS A 1 114 ? 16.223 -17.058 -28.755 1.00 96.31 114 HIS A C 1
ATOM 927 O O . HIS A 1 114 ? 15.984 -18.124 -29.319 1.00 96.31 114 HIS A O 1
ATOM 933 N N . ALA A 1 115 ? 16.485 -15.938 -29.436 1.00 95.44 115 ALA A N 1
ATOM 934 C CA . ALA A 1 115 ? 16.620 -15.916 -30.891 1.00 95.44 115 ALA A CA 1
ATOM 935 C C . ALA A 1 115 ? 17.821 -16.757 -31.356 1.00 95.44 115 ALA A C 1
ATOM 937 O O . ALA A 1 115 ? 17.652 -17.605 -32.229 1.00 95.44 115 ALA A O 1
ATOM 938 N N . ALA A 1 116 ? 18.983 -16.600 -30.714 1.00 94.19 116 ALA A N 1
ATOM 939 C CA . ALA A 1 116 ? 20.183 -17.381 -31.009 1.00 94.19 116 ALA A CA 1
ATOM 940 C C . ALA A 1 116 ? 19.967 -18.886 -30.765 1.00 94.19 116 ALA A C 1
ATOM 942 O O . ALA A 1 116 ? 20.263 -19.700 -31.634 1.00 94.19 116 ALA A O 1
ATOM 943 N N . THR A 1 117 ? 19.353 -19.273 -29.640 1.00 94.94 117 THR A N 1
ATOM 944 C CA . THR A 1 117 ? 19.010 -20.680 -29.361 1.00 94.94 117 THR A CA 1
ATOM 945 C C . THR A 1 117 ? 18.012 -21.251 -30.373 1.00 94.94 117 THR A C 1
ATOM 947 O O . THR A 1 117 ? 18.066 -22.433 -30.704 1.00 94.94 117 THR A O 1
ATOM 950 N N . LYS A 1 118 ? 17.062 -20.446 -30.870 1.00 92.31 118 LYS A N 1
ATOM 951 C CA . LYS A 1 118 ? 16.132 -20.881 -31.927 1.00 92.31 118 LYS A CA 1
ATOM 952 C C . LYS A 1 118 ? 16.843 -21.072 -33.262 1.00 92.31 118 LYS A C 1
ATOM 954 O O . LYS A 1 118 ? 16.535 -22.039 -33.945 1.00 92.31 118 LYS A O 1
ATOM 959 N N . GLN A 1 119 ? 17.766 -20.180 -33.610 1.00 91.62 119 GLN A N 1
ATOM 960 C CA . GLN A 1 119 ? 18.560 -20.287 -34.829 1.00 91.62 119 GLN A CA 1
ATOM 961 C C . GLN A 1 119 ? 19.473 -21.515 -34.790 1.00 91.62 119 GLN A C 1
ATOM 963 O O . GLN A 1 119 ? 19.449 -22.295 -35.727 1.00 91.62 119 GLN A O 1
ATOM 968 N N . ALA A 1 120 ? 20.178 -21.750 -33.680 1.00 90.12 120 ALA A N 1
ATOM 969 C CA . ALA A 1 120 ? 21.066 -22.904 -33.516 1.00 90.12 120 ALA A CA 1
ATOM 970 C C . ALA A 1 120 ? 20.349 -24.269 -33.572 1.00 90.12 120 ALA A C 1
ATOM 972 O O . ALA A 1 120 ? 20.986 -25.284 -33.816 1.00 90.12 120 ALA A O 1
ATOM 973 N N . ARG A 1 121 ? 19.032 -24.308 -33.321 1.00 88.56 121 ARG A N 1
ATOM 974 C CA . ARG A 1 121 ? 18.207 -25.523 -33.441 1.00 88.56 121 ARG A CA 1
ATOM 975 C C . ARG A 1 121 ? 17.572 -25.704 -34.819 1.00 88.56 121 ARG A C 1
ATOM 977 O O . ARG A 1 121 ? 16.859 -26.686 -35.008 1.00 88.56 121 ARG A O 1
ATOM 984 N N . ARG A 1 122 ? 17.741 -24.760 -35.750 1.00 87.69 122 ARG A N 1
ATOM 985 C CA . ARG A 1 122 ? 17.284 -24.980 -37.122 1.00 87.69 122 ARG A CA 1
ATOM 986 C C . ARG A 1 122 ? 18.178 -26.048 -37.739 1.00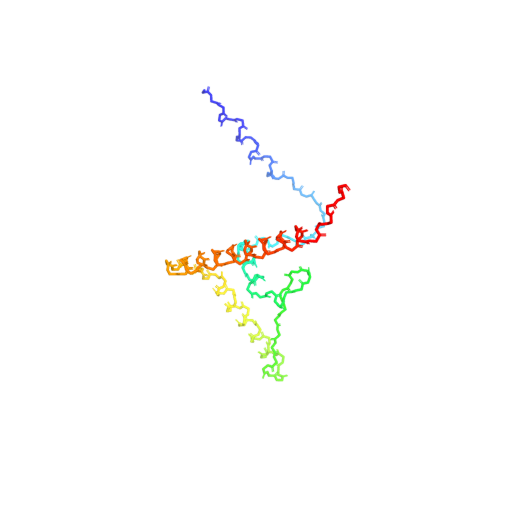 87.69 122 ARG A C 1
ATOM 988 O O . ARG A 1 122 ? 19.392 -25.907 -37.737 1.00 87.69 122 ARG A O 1
ATOM 995 N N . VAL A 1 123 ? 17.552 -27.125 -38.193 1.00 81.25 123 VAL A N 1
ATOM 996 C CA . VAL A 1 123 ? 18.181 -28.098 -39.079 1.00 81.25 123 VAL A CA 1
ATOM 997 C C . VAL A 1 123 ? 17.915 -27.577 -40.481 1.00 81.25 123 VAL A C 1
ATOM 999 O O . VAL A 1 123 ? 16.750 -27.406 -40.849 1.00 81.25 123 VAL A O 1
ATOM 1002 N N . ASP A 1 124 ? 18.976 -27.242 -41.206 1.00 77.75 124 ASP A N 1
ATOM 1003 C CA . ASP A 1 124 ? 18.872 -26.873 -42.611 1.00 77.75 124 ASP A CA 1
ATOM 1004 C C . ASP A 1 124 ? 18.617 -28.163 -43.405 1.00 77.75 124 ASP A C 1
ATOM 1006 O O . ASP A 1 124 ? 19.371 -29.132 -43.306 1.00 77.75 124 ASP A O 1
ATOM 1010 N N . PHE A 1 125 ? 17.477 -28.215 -44.095 1.00 75.00 125 PHE A N 1
ATOM 1011 C CA . PHE A 1 125 ? 17.140 -29.289 -45.024 1.00 75.00 125 PHE A CA 1
ATOM 1012 C C . PHE A 1 125 ? 17.570 -28.819 -46.418 1.00 75.00 125 PHE A C 1
ATOM 1014 O O . PHE A 1 125 ? 16.759 -28.216 -47.122 1.00 75.00 125 PHE A O 1
ATOM 1021 N N . ASP A 1 126 ? 18.846 -29.025 -46.750 1.00 64.56 126 ASP A N 1
ATOM 1022 C CA . ASP A 1 126 ? 19.380 -28.883 -48.114 1.00 64.56 126 ASP A CA 1
ATOM 1023 C C . ASP A 1 126 ? 19.152 -30.164 -48.934 1.00 64.56 126 ASP A C 1
ATOM 1025 O O . ASP A 1 126 ? 19.292 -31.274 -48.362 1.00 64.56 126 ASP A O 1
#

Sequence (126 aa):
MDSRRSEARDSLKSKCNLFSTSYNSKHVCNMHCSRHEYLCQQNKTRVNKAGELIVTSDISRSQQRNLEDCLQKISEMITEASQQKPEPSEEDITLRAHRLEKRNMERLKQKKLHAATKQARRVDFD

Mean predicted aligned error: 15.33 Å